Protein AF-A0A952SZ22-F1 (afdb_monomer_lite)

Structure (mmCIF, N/CA/C/O backbone):
data_AF-A0A952SZ22-F1
#
_entry.id   AF-A0A952SZ22-F1
#
loop_
_atom_site.group_PDB
_atom_site.id
_atom_site.type_symbol
_atom_site.label_atom_id
_atom_site.label_alt_id
_atom_site.label_comp_id
_atom_site.label_asym_id
_atom_site.label_entity_id
_atom_site.label_seq_id
_atom_site.pdbx_PDB_ins_code
_atom_site.Cartn_x
_atom_site.Cartn_y
_atom_site.Cartn_z
_atom_site.occupancy
_atom_site.B_iso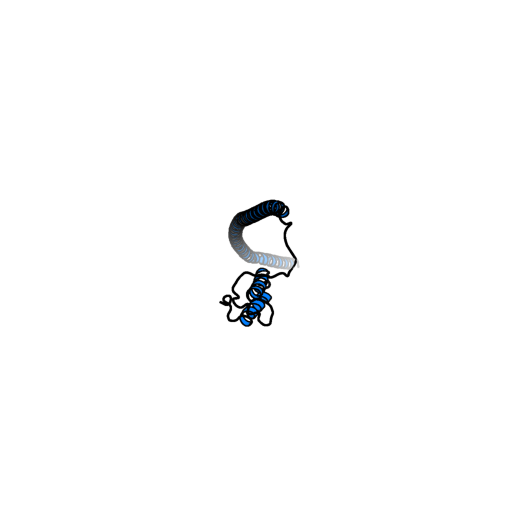_or_equiv
_atom_site.auth_seq_id
_atom_site.auth_comp_id
_atom_site.auth_asym_id
_atom_site.auth_atom_id
_atom_site.pdbx_PDB_model_num
ATOM 1 N N . MET A 1 1 ? 74.179 11.821 -55.830 1.00 53.50 1 MET A N 1
ATOM 2 C CA . MET A 1 1 ? 73.449 11.163 -54.715 1.00 53.50 1 MET A CA 1
ATOM 3 C C . MET A 1 1 ? 72.327 12.005 -54.091 1.00 53.50 1 MET A C 1
ATOM 5 O O . MET A 1 1 ? 71.396 11.404 -53.582 1.00 53.50 1 MET A O 1
ATOM 9 N N . ARG A 1 2 ? 72.335 13.348 -54.161 1.00 53.72 2 ARG A N 1
ATOM 10 C CA . ARG A 1 2 ? 71.319 14.209 -53.508 1.00 53.72 2 ARG A CA 1
ATOM 11 C C . ARG A 1 2 ? 69.889 14.133 -54.082 1.00 53.72 2 ARG A C 1
ATOM 13 O O . ARG A 1 2 ? 68.939 14.300 -53.334 1.00 53.72 2 ARG A O 1
ATOM 20 N N . ALA A 1 3 ? 69.717 13.837 -55.372 1.00 53.72 3 ALA A N 1
ATOM 21 C CA . ALA A 1 3 ? 68.390 13.817 -56.007 1.00 53.72 3 ALA A CA 1
ATOM 22 C C . ALA A 1 3 ? 67.499 12.638 -55.562 1.00 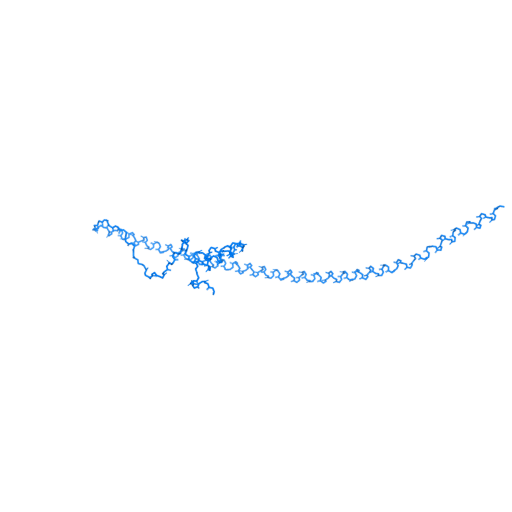53.72 3 ALA A C 1
ATOM 24 O O . ALA A 1 3 ? 66.280 12.763 -55.516 1.00 53.72 3 ALA A O 1
ATOM 25 N N . ARG A 1 4 ? 68.098 11.499 -55.187 1.00 54.25 4 ARG A N 1
ATOM 26 C CA . ARG A 1 4 ? 67.350 10.293 -54.782 1.00 54.25 4 ARG A CA 1
ATOM 27 C C . ARG A 1 4 ? 66.698 10.448 -53.403 1.00 54.25 4 ARG A C 1
ATOM 29 O O . ARG A 1 4 ? 65.648 9.865 -53.162 1.00 54.25 4 ARG A O 1
ATOM 36 N N . THR A 1 5 ? 67.282 11.260 -52.524 1.00 54.78 5 THR A N 1
ATOM 37 C CA . THR A 1 5 ? 66.773 11.495 -51.166 1.00 54.78 5 THR A CA 1
ATOM 38 C C . THR A 1 5 ? 65.560 12.426 -51.156 1.00 54.78 5 THR A C 1
ATOM 40 O O . THR A 1 5 ? 64.616 12.173 -50.419 1.00 54.78 5 THR A O 1
ATOM 43 N N . VAL A 1 6 ? 65.543 13.444 -52.025 1.00 57.09 6 VAL A N 1
ATOM 44 C CA . VAL A 1 6 ? 64.454 14.439 -52.109 1.00 57.09 6 VAL A CA 1
ATOM 45 C C . VAL A 1 6 ? 63.164 13.827 -52.669 1.00 57.09 6 VAL A C 1
ATOM 47 O O . VAL A 1 6 ? 62.070 14.132 -52.198 1.00 57.09 6 VAL A O 1
ATOM 50 N N . ILE A 1 7 ? 63.288 12.911 -53.634 1.00 56.75 7 ILE A N 1
ATOM 51 C CA . ILE A 1 7 ? 62.142 12.196 -54.216 1.00 56.75 7 ILE A CA 1
ATOM 52 C C . ILE A 1 7 ? 61.521 11.240 -53.185 1.00 56.75 7 ILE A C 1
ATOM 54 O O . ILE A 1 7 ? 60.301 11.159 -53.081 1.00 56.75 7 ILE A O 1
ATOM 58 N N . SER A 1 8 ? 62.342 10.574 -52.365 1.00 55.53 8 SER A N 1
ATOM 59 C CA . SER A 1 8 ? 61.857 9.664 -51.317 1.00 55.53 8 SER A CA 1
ATOM 60 C C . SER A 1 8 ? 61.078 10.399 -50.218 1.00 55.53 8 SER A C 1
ATOM 62 O O . SER A 1 8 ? 60.009 9.956 -49.805 1.00 55.53 8 SER A O 1
ATOM 64 N N . THR A 1 9 ? 61.547 11.576 -49.789 1.00 56.06 9 THR A N 1
ATOM 65 C CA . THR A 1 9 ? 60.848 12.372 -48.765 1.00 56.06 9 THR A CA 1
ATOM 66 C C . THR A 1 9 ? 59.532 12.970 -49.262 1.00 56.06 9 THR A C 1
ATOM 68 O O . THR A 1 9 ? 58.597 13.085 -48.476 1.00 56.06 9 THR A O 1
ATOM 71 N N . ALA A 1 10 ? 59.425 13.302 -50.554 1.00 55.47 10 ALA A N 1
ATOM 72 C CA . ALA A 1 10 ? 58.191 13.828 -51.147 1.00 55.47 10 ALA A CA 1
ATOM 73 C C . ALA A 1 10 ? 57.080 12.766 -51.266 1.00 55.47 10 ALA A C 1
ATOM 75 O O . ALA A 1 10 ? 55.899 13.077 -51.125 1.00 55.47 10 ALA A O 1
ATOM 76 N N . ILE A 1 11 ? 57.448 11.501 -51.487 1.00 57.94 11 ILE A N 1
ATOM 77 C CA . ILE A 1 11 ? 56.481 10.397 -51.563 1.00 57.94 11 ILE A CA 1
ATOM 78 C C . ILE A 1 11 ? 55.914 10.082 -50.169 1.00 57.94 11 ILE A C 1
ATOM 80 O O . ILE A 1 11 ? 54.713 9.856 -50.030 1.00 57.94 11 ILE A O 1
ATOM 84 N N . ILE A 1 12 ? 56.746 10.145 -49.125 1.00 57.19 12 ILE A N 1
ATOM 85 C CA . ILE A 1 12 ? 56.331 9.868 -47.739 1.00 57.19 12 ILE A CA 1
ATOM 86 C C . ILE A 1 12 ? 55.381 10.958 -47.210 1.00 57.19 12 ILE A C 1
ATOM 88 O O . ILE A 1 12 ? 54.393 10.642 -46.546 1.00 57.19 12 ILE A O 1
ATOM 92 N N . THR A 1 13 ? 55.615 12.233 -47.536 1.00 56.34 13 THR A N 1
ATOM 93 C CA . THR A 1 13 ? 54.714 13.329 -47.132 1.00 56.34 13 THR A CA 1
ATOM 94 C C . THR A 1 13 ? 53.414 13.360 -47.938 1.00 56.34 13 THR A C 1
ATOM 96 O O . THR A 1 13 ? 52.363 13.665 -47.374 1.00 56.34 13 THR A O 1
ATOM 99 N N . GLY A 1 14 ? 53.444 12.978 -49.220 1.00 54.06 14 GLY A N 1
ATOM 100 C CA . GLY A 1 14 ? 52.237 12.839 -50.043 1.00 54.06 14 GLY A CA 1
ATOM 101 C C . GLY A 1 14 ? 51.291 11.736 -49.552 1.00 54.06 14 GLY A C 1
ATOM 102 O O . GLY A 1 14 ? 50.076 11.925 -49.533 1.00 54.06 14 GLY A O 1
ATOM 103 N N . TRP A 1 15 ? 51.838 10.613 -49.080 1.00 57.19 15 TRP A N 1
ATOM 104 C CA . TRP A 1 15 ? 51.047 9.505 -48.531 1.00 57.19 15 TRP A CA 1
ATOM 105 C C . TRP A 1 15 ? 50.440 9.823 -47.157 1.00 57.19 15 TRP A C 1
ATOM 107 O O . TRP A 1 15 ? 49.309 9.424 -46.882 1.00 57.19 15 TRP A O 1
ATOM 117 N N . LEU A 1 16 ? 51.137 10.594 -46.315 1.00 54.88 16 LEU A N 1
ATOM 118 C CA . LEU A 1 16 ? 50.624 10.991 -44.999 1.00 54.88 16 LEU A CA 1
ATOM 119 C C . LEU A 1 16 ? 49.489 12.033 -45.095 1.00 54.88 16 LEU A C 1
ATOM 121 O O . LEU A 1 16 ? 48.560 12.004 -44.292 1.00 54.88 16 LEU A O 1
ATOM 125 N N . GLY A 1 17 ? 49.521 12.920 -46.098 1.00 54.62 17 GLY A N 1
ATOM 126 C CA . GLY A 1 17 ? 48.467 13.916 -46.337 1.00 54.62 17 GLY A CA 1
ATOM 127 C C . GLY A 1 17 ? 47.177 13.339 -46.936 1.00 54.62 17 GLY A C 1
ATOM 128 O O . GLY A 1 17 ? 46.083 13.784 -46.590 1.00 54.62 17 GLY A O 1
ATOM 129 N N . TRP A 1 18 ? 47.281 12.309 -47.784 1.00 56.81 18 TRP A N 1
ATOM 130 C CA . TRP A 1 18 ? 46.120 11.667 -48.419 1.00 56.81 18 TRP A CA 1
ATOM 131 C C . TRP A 1 18 ? 45.252 10.874 -47.422 1.00 56.81 18 TRP A C 1
ATOM 133 O O . TRP A 1 18 ? 44.030 10.825 -47.561 1.00 56.81 18 TRP A O 1
ATOM 143 N N . GLY A 1 19 ? 45.854 10.309 -46.368 1.00 56.94 19 GLY A N 1
ATOM 144 C CA . GLY A 1 19 ? 45.128 9.580 -45.319 1.00 56.94 19 GLY A CA 1
ATOM 145 C C . GLY A 1 19 ? 44.232 10.459 -44.433 1.00 56.94 19 GLY A C 1
ATOM 146 O O . GLY A 1 19 ? 43.220 9.986 -43.922 1.00 56.94 19 GLY A O 1
ATOM 147 N N . VAL A 1 20 ? 44.551 11.750 -44.283 1.00 58.56 20 VAL A N 1
ATOM 148 C CA . VAL A 1 20 ? 43.807 12.673 -43.403 1.00 58.56 20 VAL A CA 1
ATOM 149 C C . VAL A 1 20 ? 42.511 13.177 -44.054 1.00 58.56 20 VAL A C 1
ATOM 151 O O . VAL A 1 20 ? 41.523 13.409 -43.360 1.00 58.56 20 VAL A O 1
ATOM 154 N N . MET A 1 21 ? 42.463 13.281 -45.386 1.00 56.31 21 MET A N 1
ATOM 155 C CA . MET A 1 21 ? 41.280 13.761 -46.119 1.00 56.31 21 MET A CA 1
ATOM 156 C C . MET A 1 21 ? 40.137 12.735 -46.189 1.00 56.31 21 MET A C 1
ATOM 158 O O . MET A 1 21 ? 38.973 13.126 -46.189 1.00 56.31 21 MET A O 1
ATOM 162 N N . MET A 1 22 ? 40.431 11.430 -46.158 1.00 55.34 22 MET A N 1
ATOM 163 C CA . MET A 1 22 ? 39.392 10.383 -46.153 1.00 55.34 22 MET A CA 1
ATOM 164 C C . MET A 1 22 ? 38.809 10.086 -44.759 1.00 55.34 22 MET A C 1
ATOM 166 O O . MET A 1 22 ? 37.782 9.421 -44.651 1.00 55.34 22 MET A O 1
ATOM 170 N N . ALA A 1 23 ? 39.403 10.620 -43.686 1.00 56.19 23 ALA A N 1
ATOM 171 C CA . ALA A 1 23 ? 38.865 10.508 -42.326 1.00 56.19 23 ALA A CA 1
ATOM 172 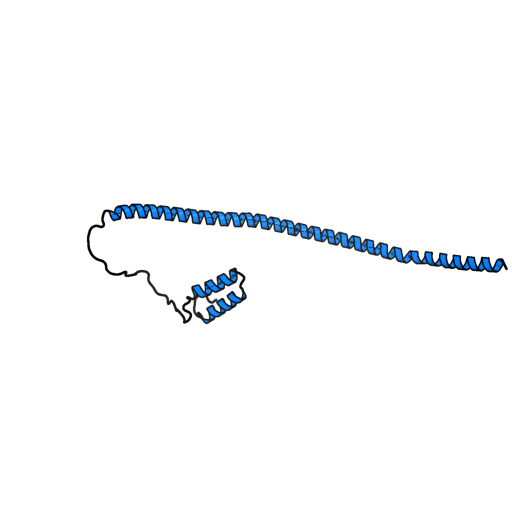C C . ALA A 1 23 ? 37.756 11.542 -42.020 1.00 56.19 23 ALA A C 1
ATOM 174 O O . ALA A 1 23 ? 37.086 11.451 -40.989 1.00 56.19 23 ALA A O 1
ATOM 175 N N . GLY A 1 24 ? 37.539 12.520 -42.910 1.00 54.53 24 GLY A N 1
ATOM 176 C CA . GLY A 1 24 ? 36.581 13.614 -42.713 1.00 54.53 24 GLY A CA 1
ATOM 177 C C . GLY A 1 24 ? 35.108 13.234 -42.904 1.00 54.53 24 GLY A C 1
ATOM 178 O O . GLY A 1 24 ? 34.234 13.909 -42.363 1.00 54.53 24 GLY A O 1
ATOM 179 N N . CYS A 1 25 ? 34.808 12.150 -43.626 1.00 57.16 25 CYS A N 1
ATOM 180 C CA . CYS A 1 25 ? 33.423 11.788 -43.957 1.00 57.16 25 CYS A CA 1
ATOM 181 C C . CYS A 1 25 ? 32.738 10.898 -42.907 1.00 57.16 25 CYS A C 1
ATOM 183 O O . CYS A 1 25 ? 31.517 10.948 -42.786 1.00 57.16 25 CYS A O 1
ATOM 185 N N . ALA A 1 26 ? 33.489 10.132 -42.109 1.00 54.25 26 ALA A N 1
ATOM 186 C CA . ALA A 1 26 ? 32.906 9.260 -41.081 1.00 54.25 26 ALA A CA 1
ATOM 187 C C . ALA A 1 26 ? 32.390 10.057 -39.866 1.00 54.25 26 ALA A C 1
ATOM 189 O O . ALA A 1 26 ? 31.283 9.841 -39.383 1.00 54.25 26 ALA A O 1
ATOM 190 N N . LYS A 1 27 ? 33.148 11.071 -39.431 1.00 57.47 27 LYS A N 1
ATOM 191 C CA . LYS A 1 27 ? 32.852 11.877 -38.233 1.00 57.47 27 LYS A CA 1
ATOM 192 C C . LYS A 1 27 ? 31.569 12.712 -38.316 1.00 57.47 27 LYS A C 1
ATOM 194 O O . LYS A 1 27 ? 31.030 13.089 -37.277 1.00 57.47 27 LYS A O 1
ATOM 199 N N . HIS A 1 28 ? 31.094 13.040 -39.519 1.00 58.00 28 HIS A N 1
ATOM 200 C CA . HIS A 1 28 ? 29.893 13.863 -39.691 1.00 58.00 28 HIS A CA 1
ATOM 201 C C . HIS A 1 28 ? 28.595 13.052 -39.545 1.00 58.00 28 HIS A C 1
ATOM 203 O O . HIS A 1 28 ? 27.616 13.565 -39.003 1.00 58.00 28 HIS A O 1
ATOM 209 N N . ALA A 1 29 ? 28.603 11.781 -39.962 1.00 65.06 29 ALA A N 1
ATOM 210 C CA . ALA A 1 29 ? 27.458 10.883 -39.818 1.00 65.06 29 ALA A CA 1
ATOM 211 C C . ALA A 1 29 ? 27.165 10.581 -38.338 1.00 65.06 29 ALA A C 1
ATOM 213 O O . ALA A 1 29 ? 26.026 10.728 -37.895 1.00 65.06 29 ALA A O 1
ATOM 214 N N . ASP A 1 30 ? 28.208 10.295 -37.553 1.00 63.16 30 ASP A N 1
ATOM 215 C CA . ASP A 1 30 ? 28.082 10.045 -36.111 1.00 63.16 30 ASP A CA 1
ATOM 216 C C . ASP A 1 30 ? 27.562 11.279 -35.352 1.00 63.16 30 ASP A C 1
ATOM 218 O O . ASP A 1 30 ? 26.766 11.167 -34.421 1.00 63.16 30 ASP A O 1
ATOM 222 N N . PHE A 1 31 ? 27.962 12.487 -35.766 1.00 68.62 31 PHE A N 1
ATOM 223 C CA . PHE A 1 31 ? 27.508 13.726 -35.130 1.00 68.62 31 PHE A CA 1
ATOM 224 C C . PHE A 1 31 ? 26.020 14.014 -35.387 1.00 68.62 31 PHE A C 1
ATOM 226 O O . PHE A 1 31 ? 25.306 14.466 -34.488 1.00 68.62 31 PHE A O 1
ATOM 233 N N . MET A 1 32 ? 25.540 13.732 -36.601 1.00 69.19 32 MET A N 1
ATOM 234 C CA . MET A 1 32 ? 24.117 13.834 -36.935 1.00 69.19 32 MET A CA 1
ATOM 235 C C . MET A 1 32 ? 23.291 12.789 -36.169 1.00 69.19 32 MET A C 1
ATOM 237 O O . MET A 1 32 ? 22.248 13.134 -35.614 1.00 69.19 32 MET A O 1
ATOM 241 N N . GLN A 1 33 ? 23.792 11.554 -36.046 1.00 75.62 33 GLN A N 1
ATOM 242 C CA . GLN A 1 33 ? 23.135 10.477 -35.300 1.00 75.62 33 GLN A CA 1
ATOM 243 C C . GLN A 1 33 ? 23.020 10.784 -33.798 1.00 75.62 33 GLN A C 1
ATOM 245 O O . GLN A 1 33 ? 21.954 10.597 -33.214 1.00 75.62 33 GLN A O 1
ATOM 250 N N . ILE A 1 34 ? 24.070 11.327 -33.172 1.00 79.50 34 ILE A N 1
ATOM 251 C CA . ILE A 1 34 ? 24.039 11.696 -31.747 1.00 79.50 34 ILE A CA 1
ATOM 252 C C . ILE A 1 34 ? 23.046 12.837 -31.490 1.00 79.50 34 ILE A C 1
ATOM 254 O O . ILE A 1 34 ? 22.347 12.811 -30.480 1.00 79.50 34 ILE A O 1
ATOM 258 N N . ARG A 1 35 ? 22.929 13.828 -32.388 1.00 79.19 35 ARG A N 1
ATOM 259 C CA . ARG A 1 35 ? 21.920 14.901 -32.259 1.00 79.19 35 ARG A CA 1
ATOM 260 C C . ARG A 1 35 ? 20.495 14.370 -32.349 1.00 79.19 35 ARG A C 1
ATOM 262 O O . ARG A 1 35 ? 19.634 14.830 -31.600 1.00 79.19 35 ARG A O 1
ATOM 269 N N . ASP A 1 36 ? 20.255 13.423 -33.247 1.00 78.50 36 ASP A N 1
ATOM 270 C CA . ASP A 1 36 ? 18.946 12.792 -33.391 1.00 78.50 36 ASP A CA 1
ATOM 271 C C . ASP A 1 36 ? 18.582 11.989 -32.131 1.00 78.50 36 ASP A C 1
ATOM 273 O O . ASP A 1 36 ? 17.501 12.171 -31.559 1.00 78.50 36 ASP A O 1
ATOM 277 N N . GLN A 1 37 ? 19.546 11.230 -31.596 1.00 75.69 37 GLN A N 1
ATOM 278 C CA . GLN A 1 37 ? 19.418 10.545 -30.308 1.00 75.69 37 GLN A CA 1
ATOM 279 C C . GLN A 1 37 ? 19.181 11.523 -29.153 1.00 75.69 37 GLN A C 1
ATOM 281 O O . GLN A 1 37 ? 18.307 11.275 -28.329 1.00 75.69 37 GLN A O 1
ATOM 286 N N . LEU A 1 38 ? 19.877 12.664 -29.113 1.00 80.00 38 LEU A N 1
ATOM 287 C CA . LEU A 1 38 ? 19.681 13.683 -28.079 1.00 80.00 38 LEU A CA 1
ATOM 288 C C . LEU A 1 38 ? 18.273 14.285 -28.137 1.00 80.00 38 LEU A C 1
ATOM 290 O O . LEU A 1 38 ? 17.645 14.470 -27.100 1.00 80.00 38 LEU A O 1
ATOM 294 N N . SER A 1 39 ? 17.760 14.550 -29.343 1.00 77.38 39 SER A N 1
ATOM 295 C CA . SER A 1 39 ? 16.408 15.087 -29.536 1.00 77.38 39 SER A CA 1
ATOM 296 C C . SER A 1 39 ? 15.313 14.074 -29.188 1.00 77.38 39 SER A C 1
ATOM 298 O O . SER A 1 39 ? 14.227 14.442 -28.739 1.00 77.38 39 SER A O 1
ATOM 300 N N . THR A 1 40 ? 15.604 12.784 -29.360 1.00 79.81 40 THR A N 1
ATOM 301 C CA . THR A 1 40 ? 14.700 11.692 -28.990 1.00 79.81 40 THR A CA 1
ATOM 302 C C . THR A 1 40 ? 14.706 11.479 -27.478 1.00 79.81 40 THR A C 1
ATOM 304 O O . THR A 1 40 ? 13.644 11.364 -26.865 1.00 79.81 40 THR A O 1
ATOM 307 N N . ILE A 1 41 ? 15.886 11.509 -26.853 1.00 79.94 41 ILE A N 1
ATOM 308 C CA . ILE A 1 41 ? 16.047 11.405 -25.400 1.00 79.94 41 ILE A CA 1
ATOM 309 C C . ILE A 1 41 ? 15.402 12.608 -24.706 1.00 79.94 41 ILE A C 1
ATOM 311 O O . ILE A 1 41 ? 14.664 12.405 -23.749 1.00 79.94 41 ILE A O 1
ATOM 315 N N . SER A 1 42 ? 15.582 13.833 -25.216 1.00 83.88 42 SER A N 1
ATOM 316 C CA . SER A 1 42 ? 14.970 15.030 -24.620 1.00 83.88 42 SER A CA 1
ATOM 317 C C . SER A 1 42 ? 13.442 14.974 -24.663 1.00 83.88 42 SER A C 1
ATOM 319 O O . SER A 1 42 ? 12.784 15.262 -23.670 1.00 83.88 42 SER A O 1
ATOM 321 N N . LYS A 1 43 ? 12.860 14.531 -25.786 1.00 82.88 43 LYS A N 1
ATOM 322 C CA . LYS A 1 43 ? 11.406 14.338 -25.906 1.00 82.88 43 LYS A CA 1
ATOM 323 C C . LYS A 1 43 ? 10.883 13.261 -24.958 1.00 82.88 43 LYS A C 1
ATOM 325 O O . LYS A 1 43 ? 9.811 13.422 -24.383 1.00 82.88 43 LYS A O 1
ATOM 330 N N . THR A 1 44 ? 11.629 12.169 -24.808 1.00 80.38 44 THR A N 1
ATOM 331 C CA . THR A 1 44 ? 11.254 11.077 -23.896 1.00 80.38 44 THR A CA 1
ATOM 332 C C . THR A 1 44 ? 11.331 11.544 -22.441 1.00 80.38 44 THR A C 1
ATOM 334 O O . THR A 1 44 ? 10.424 11.277 -21.659 1.00 80.38 44 THR A O 1
ATOM 337 N N . GLN A 1 45 ? 12.353 12.331 -22.100 1.00 83.88 45 GLN A N 1
ATOM 338 C CA . GLN A 1 45 ? 12.526 12.918 -20.775 1.00 83.88 45 GLN A CA 1
ATOM 339 C C . GLN A 1 45 ? 11.396 13.896 -20.417 1.00 83.88 45 GLN A C 1
ATOM 341 O O . GLN A 1 45 ? 10.869 13.823 -19.308 1.00 83.88 45 GLN A O 1
ATOM 346 N N . ASP A 1 46 ? 10.972 14.756 -21.348 1.00 84.00 46 ASP A N 1
ATOM 347 C CA . ASP A 1 46 ? 9.828 15.657 -21.136 1.00 84.00 46 ASP A CA 1
ATOM 348 C C . ASP A 1 46 ? 8.519 14.879 -20.930 1.00 84.00 46 ASP A C 1
ATOM 350 O O . ASP A 1 46 ? 7.709 15.215 -20.060 1.00 84.00 46 ASP A O 1
ATOM 354 N N . GLN A 1 47 ? 8.318 13.801 -21.695 1.00 85.81 47 GLN A N 1
ATOM 355 C CA . GLN A 1 47 ? 7.147 12.939 -21.544 1.00 85.81 47 GLN A CA 1
ATOM 356 C C . GLN A 1 47 ? 7.120 12.254 -20.171 1.00 85.81 47 GLN A C 1
ATOM 358 O O . GLN A 1 47 ? 6.060 12.169 -19.542 1.00 85.81 47 GLN A O 1
ATOM 363 N N . ASP A 1 48 ? 8.268 11.776 -19.697 1.00 83.44 48 ASP A N 1
ATOM 364 C CA . ASP A 1 48 ? 8.372 11.133 -18.391 1.00 83.44 48 ASP A CA 1
ATOM 365 C C . ASP A 1 48 ? 8.211 12.138 -17.246 1.00 83.44 48 ASP A C 1
ATOM 367 O O . ASP A 1 48 ? 7.488 11.843 -16.293 1.00 83.44 48 ASP A O 1
ATOM 371 N N . HIS A 1 49 ? 8.745 13.358 -17.369 1.00 89.38 49 HIS A N 1
ATOM 372 C CA . HIS A 1 49 ? 8.477 14.436 -16.410 1.00 89.38 49 HIS A CA 1
ATOM 373 C C . HIS A 1 49 ? 6.981 14.732 -16.288 1.00 89.38 49 HIS A C 1
ATOM 375 O O . HIS A 1 49 ? 6.447 14.791 -15.180 1.00 89.38 49 HIS A O 1
ATOM 381 N N . GLN A 1 50 ? 6.268 14.825 -17.412 1.00 90.31 50 GLN A N 1
ATOM 382 C CA . GLN A 1 50 ? 4.829 15.077 -17.397 1.00 90.31 50 GLN A CA 1
ATOM 383 C C . GLN A 1 50 ? 4.039 13.936 -16.734 1.00 90.31 50 GLN A C 1
ATOM 385 O O . GLN A 1 50 ? 3.055 14.179 -16.028 1.00 90.31 50 GLN A O 1
ATOM 390 N N . ARG A 1 51 ? 4.460 12.681 -16.944 1.00 89.19 51 ARG A N 1
ATOM 391 C CA . ARG A 1 51 ? 3.853 11.506 -16.299 1.00 89.19 51 ARG A CA 1
ATOM 392 C C . ARG A 1 51 ? 4.095 11.507 -14.797 1.00 89.19 51 ARG A C 1
ATOM 394 O O . ARG A 1 51 ? 3.150 11.274 -14.044 1.00 89.19 51 ARG A O 1
ATOM 401 N N . VAL A 1 52 ? 5.323 11.791 -14.371 1.00 91.81 52 VAL A N 1
ATOM 402 C CA . VAL A 1 52 ? 5.680 11.895 -12.952 1.00 91.81 52 VAL A CA 1
ATOM 403 C C . VAL A 1 52 ? 4.863 13.000 -12.288 1.00 91.81 52 VAL A C 1
ATOM 405 O O . VAL A 1 52 ? 4.195 12.727 -11.296 1.00 91.81 52 VAL A O 1
ATOM 408 N N . ASP A 1 53 ? 4.785 14.192 -12.879 1.00 93.62 53 ASP A N 1
ATOM 409 C CA . ASP A 1 53 ? 3.998 15.308 -12.336 1.00 93.62 53 ASP A CA 1
ATOM 410 C C . ASP A 1 53 ? 2.500 14.983 -12.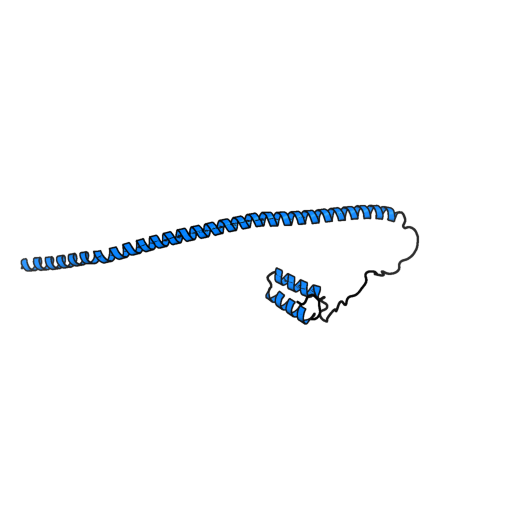225 1.00 93.62 53 ASP A C 1
ATOM 412 O O . ASP A 1 53 ? 1.823 15.373 -11.267 1.00 93.62 53 ASP A O 1
ATOM 416 N N . ALA A 1 54 ? 1.950 14.255 -13.200 1.00 93.19 54 ALA A N 1
ATOM 417 C CA . ALA A 1 54 ? 0.564 13.804 -13.151 1.00 93.19 54 ALA A CA 1
ATOM 418 C C . ALA A 1 54 ? 0.327 12.792 -12.017 1.00 93.19 54 ALA A C 1
ATOM 420 O O . ALA A 1 54 ? -0.709 12.851 -11.350 1.00 93.19 54 ALA A O 1
ATOM 421 N N . VAL A 1 55 ? 1.275 11.881 -11.781 1.00 92.31 55 VAL A N 1
ATOM 422 C CA . VAL A 1 55 ? 1.215 10.912 -10.677 1.00 92.31 55 VAL A CA 1
ATOM 423 C C . VAL A 1 55 ? 1.377 11.608 -9.327 1.00 92.31 55 VAL A C 1
ATOM 425 O O . VAL A 1 55 ? 0.582 11.340 -8.430 1.00 92.31 55 VAL A O 1
ATOM 428 N N . VAL A 1 56 ? 2.318 12.546 -9.196 1.00 93.19 56 VAL A N 1
ATOM 429 C CA . VAL A 1 56 ? 2.538 13.325 -7.966 1.00 93.19 56 VAL A CA 1
ATOM 430 C C . VAL A 1 56 ? 1.274 14.091 -7.580 1.00 93.19 56 VAL A C 1
ATOM 432 O O . VAL A 1 56 ? 0.801 13.942 -6.456 1.00 93.19 56 VAL A O 1
ATOM 435 N N . ARG A 1 57 ? 0.625 14.803 -8.517 1.00 93.06 57 ARG A N 1
ATOM 436 C CA . ARG A 1 57 ? -0.652 15.486 -8.220 1.00 93.06 57 ARG A CA 1
ATOM 437 C C . ARG A 1 57 ? -1.751 14.533 -7.757 1.00 93.06 57 ARG A C 1
ATOM 439 O O . ARG A 1 57 ? -2.539 14.887 -6.883 1.00 93.06 57 ARG A O 1
ATOM 446 N N . ARG A 1 58 ? -1.844 13.343 -8.359 1.00 91.44 58 ARG A N 1
ATOM 447 C CA . ARG A 1 58 ? -2.829 12.331 -7.944 1.00 91.44 58 ARG A CA 1
ATOM 448 C C . ARG A 1 58 ? -2.528 11.817 -6.543 1.00 91.44 58 ARG A C 1
ATOM 450 O O . ARG A 1 58 ? -3.458 11.648 -5.763 1.00 91.44 58 ARG A O 1
ATOM 457 N N . LEU A 1 59 ? -1.256 11.601 -6.227 1.00 90.50 59 LEU A N 1
ATOM 458 C CA . LEU A 1 59 ? -0.826 11.127 -4.919 1.00 90.50 59 LEU A CA 1
ATOM 459 C C . LEU A 1 59 ? -1.105 12.173 -3.836 1.00 90.50 59 LEU A C 1
ATOM 461 O O . LEU A 1 59 ? -1.728 11.837 -2.836 1.00 90.50 59 LEU A O 1
ATOM 465 N N . GLU A 1 60 ? -0.797 13.445 -4.089 1.00 91.38 60 GLU A N 1
ATOM 466 C CA . GLU A 1 60 ? -1.140 14.534 -3.170 1.00 91.38 60 GLU A CA 1
ATOM 467 C C . GLU A 1 60 ? -2.657 14.702 -2.966 1.00 91.38 60 GLU A C 1
ATOM 469 O O . GLU A 1 60 ? -3.117 15.055 -1.880 1.00 91.38 60 GLU A O 1
ATOM 474 N N . ALA A 1 61 ? -3.466 14.491 -4.010 1.00 88.00 61 ALA A N 1
ATOM 475 C CA . ALA A 1 61 ? -4.923 14.540 -3.889 1.00 88.00 61 ALA A CA 1
ATOM 476 C C . ALA A 1 61 ? -5.456 13.377 -3.036 1.00 88.00 61 ALA A C 1
ATOM 478 O O . ALA A 1 61 ? -6.339 13.575 -2.198 1.00 88.00 61 ALA A O 1
ATOM 479 N N . ILE A 1 62 ? -4.893 12.178 -3.219 1.00 86.50 62 ILE A N 1
ATOM 480 C CA . ILE A 1 62 ? -5.223 10.999 -2.416 1.00 86.50 62 ILE A CA 1
ATOM 481 C C . ILE A 1 62 ? -4.809 11.219 -0.962 1.00 86.50 62 ILE A C 1
ATOM 483 O O . ILE A 1 62 ? -5.625 10.973 -0.080 1.00 86.50 62 ILE A O 1
ATOM 487 N N . GLU A 1 63 ? -3.605 11.728 -0.708 1.00 85.56 63 GLU A N 1
ATOM 488 C CA . GLU A 1 63 ? -3.093 12.007 0.636 1.00 85.56 63 GLU A CA 1
ATOM 489 C C . GLU A 1 63 ? -3.993 12.993 1.387 1.00 85.56 63 GLU A C 1
ATOM 491 O O . GLU A 1 63 ? -4.496 12.657 2.456 1.00 85.56 63 GLU A O 1
ATOM 496 N N . ARG A 1 64 ? -4.342 14.136 0.776 1.00 82.06 64 ARG A N 1
ATOM 497 C CA . ARG A 1 64 ? -5.280 15.100 1.385 1.00 82.06 64 ARG A CA 1
ATOM 498 C C . ARG A 1 64 ? -6.657 14.489 1.659 1.00 82.06 64 ARG A C 1
ATOM 500 O O . ARG A 1 64 ? -7.258 14.762 2.696 1.00 82.06 64 ARG A O 1
ATOM 507 N N . SER A 1 65 ? -7.169 13.660 0.745 1.00 74.81 65 SER A N 1
ATOM 508 C CA . SER A 1 65 ? -8.471 13.002 0.927 1.00 74.81 65 SER A CA 1
ATOM 509 C C . SER A 1 65 ? -8.446 11.916 2.006 1.00 74.81 65 SER A C 1
ATOM 511 O O . SER A 1 65 ? -9.424 11.753 2.736 1.00 74.81 65 SER A O 1
ATOM 513 N N . LYS A 1 66 ? -7.328 11.191 2.127 1.00 81.12 66 LYS A N 1
ATOM 514 C CA . LYS A 1 66 ? -7.127 10.129 3.106 1.00 81.12 66 LYS A CA 1
ATOM 515 C C . LYS A 1 66 ? -6.958 10.710 4.501 1.00 81.12 66 LYS A C 1
ATOM 517 O O . LYS A 1 66 ? -7.683 10.284 5.391 1.00 81.12 66 LYS A O 1
ATOM 522 N N . ASP A 1 67 ? -6.099 11.713 4.670 1.00 75.81 67 ASP A N 1
ATOM 523 C CA . ASP A 1 67 ? -5.909 12.366 5.967 1.00 75.81 67 ASP A CA 1
ATOM 524 C C . ASP A 1 67 ? -7.202 13.003 6.468 1.00 75.81 67 ASP A C 1
ATOM 526 O O . ASP A 1 67 ? -7.569 12.802 7.623 1.00 75.81 67 ASP A O 1
ATOM 530 N N . SER A 1 68 ? -7.948 13.705 5.607 1.00 72.31 68 SER A N 1
ATOM 531 C CA . SER A 1 68 ? -9.234 14.288 6.005 1.00 72.31 68 SER A CA 1
ATOM 532 C C . SER A 1 68 ? -10.237 13.203 6.405 1.00 72.31 68 SER A C 1
ATOM 534 O O . SER A 1 68 ? -10.806 13.258 7.492 1.00 72.31 68 SER A O 1
ATOM 536 N N . LYS A 1 69 ? -10.427 12.177 5.567 1.00 76.00 69 LYS A N 1
ATOM 537 C CA . LYS A 1 69 ? -11.446 11.149 5.803 1.00 76.00 69 LYS A CA 1
ATOM 538 C C . LYS A 1 69 ? -11.113 10.244 6.989 1.00 76.00 69 LYS A C 1
ATOM 540 O O . LYS A 1 69 ? -11.999 9.980 7.798 1.00 76.00 69 LYS A O 1
ATOM 545 N N . ASP A 1 70 ? -9.874 9.767 7.108 1.00 75.50 70 ASP A N 1
ATOM 546 C CA . ASP A 1 70 ? -9.472 8.913 8.231 1.00 75.50 70 ASP A CA 1
ATOM 547 C C . ASP A 1 70 ? -9.476 9.706 9.544 1.00 75.50 70 ASP A C 1
ATOM 549 O O . ASP A 1 70 ? -9.941 9.184 10.559 1.00 75.50 70 ASP A O 1
ATOM 553 N N . THR A 1 71 ? -9.063 10.979 9.541 1.00 76.62 71 THR A N 1
ATOM 554 C CA . THR A 1 71 ? -9.100 11.827 10.746 1.00 76.62 71 THR A CA 1
ATOM 555 C C . THR A 1 71 ? -10.532 12.128 11.198 1.00 76.62 71 THR A C 1
ATOM 557 O O . THR A 1 71 ? -10.823 12.050 12.390 1.00 76.62 71 THR A O 1
ATOM 560 N N . ASP A 1 72 ? -11.455 12.426 10.281 1.00 78.69 72 ASP A N 1
ATOM 561 C CA . ASP A 1 72 ? -12.857 12.697 10.633 1.00 78.69 72 ASP A CA 1
ATOM 562 C C . ASP A 1 72 ? -13.596 11.430 11.100 1.00 78.69 72 ASP A C 1
ATOM 564 O O . ASP A 1 72 ? -14.358 11.450 12.075 1.00 78.69 72 ASP A O 1
ATOM 568 N N . VAL A 1 73 ? -13.342 10.286 10.456 1.00 83.50 73 VAL A N 1
ATOM 569 C CA . VAL A 1 73 ? -13.923 8.998 10.867 1.00 83.50 73 VAL A CA 1
ATOM 570 C C . VAL A 1 73 ? -13.373 8.558 12.225 1.00 83.50 73 VAL A C 1
ATOM 572 O O . VAL A 1 73 ? -14.136 8.110 13.077 1.00 83.50 73 VAL A O 1
ATOM 575 N N . THR A 1 74 ? -12.072 8.701 12.475 1.00 80.19 74 THR A N 1
ATOM 576 C CA . THR A 1 74 ? -11.485 8.334 13.775 1.00 80.19 74 THR A CA 1
ATOM 577 C C . THR A 1 74 ? -11.942 9.260 14.900 1.00 80.19 74 THR A C 1
ATOM 579 O O . THR A 1 74 ? -12.309 8.758 15.963 1.00 80.19 74 THR A O 1
ATOM 582 N N . LYS A 1 75 ? -12.023 10.578 14.667 1.00 87.88 75 LYS A N 1
ATOM 583 C CA . LYS A 1 75 ? -12.578 11.533 15.642 1.00 87.88 75 LYS A CA 1
ATOM 584 C C . LYS A 1 75 ? -14.035 11.235 15.980 1.00 87.88 75 LYS A C 1
ATOM 586 O O . LYS A 1 75 ? -14.361 11.093 17.150 1.00 87.88 75 LYS A O 1
ATOM 591 N N . SER A 1 76 ? -14.893 11.036 14.979 1.00 86.12 76 SER A N 1
ATOM 592 C CA . SER A 1 76 ? -16.312 10.726 15.228 1.00 86.12 76 SER A CA 1
ATOM 593 C C . SER A 1 76 ? -16.514 9.414 15.996 1.00 86.12 76 SER A C 1
ATOM 595 O O . SER A 1 76 ? -17.386 9.327 16.861 1.00 86.12 76 SER A O 1
ATOM 597 N N . ARG A 1 77 ? -15.688 8.391 15.736 1.00 89.62 77 ARG A N 1
ATOM 598 C CA . ARG A 1 77 ? -15.681 7.146 16.522 1.00 89.62 77 ARG A CA 1
ATOM 599 C C . ARG A 1 77 ? -15.220 7.376 17.959 1.00 89.62 77 ARG A C 1
ATOM 601 O O . ARG A 1 77 ? -15.789 6.784 18.871 1.00 89.62 77 ARG A O 1
ATOM 608 N N . PHE A 1 78 ? -14.205 8.210 18.160 1.00 93.31 78 PHE A N 1
ATOM 609 C CA . PHE A 1 78 ? -13.704 8.553 19.487 1.00 93.31 78 PHE A CA 1
ATOM 610 C C . PHE A 1 78 ? -14.746 9.329 20.304 1.00 93.31 78 PHE A C 1
ATOM 612 O O . PHE A 1 78 ? -14.975 9.006 21.471 1.00 93.31 78 PHE A O 1
ATOM 619 N N . ASP A 1 79 ? -15.435 10.282 19.679 1.00 94.38 79 ASP A N 1
ATOM 620 C CA . ASP A 1 79 ? -16.517 11.044 20.302 1.00 94.38 79 ASP A CA 1
ATOM 621 C C . ASP A 1 79 ? -17.700 10.137 20.681 1.00 94.38 79 ASP A C 1
ATOM 623 O O . ASP A 1 79 ? -18.212 10.233 21.797 1.00 94.38 79 ASP A O 1
ATOM 627 N N . ASP A 1 80 ? -18.092 9.192 19.814 1.00 94.31 80 ASP A N 1
ATOM 628 C CA . ASP A 1 80 ? -19.136 8.198 20.120 1.00 94.31 80 ASP A CA 1
ATOM 629 C C . ASP A 1 80 ? -18.751 7.311 21.315 1.00 94.31 80 ASP A C 1
ATOM 631 O O . ASP A 1 80 ? -19.548 7.103 22.234 1.00 94.31 80 ASP A O 1
ATOM 635 N N . VAL A 1 81 ? -17.509 6.820 21.350 1.00 94.25 81 VAL A N 1
ATOM 636 C CA . VAL A 1 81 ? -17.003 6.021 22.477 1.00 94.25 81 VAL A CA 1
ATOM 637 C C . VAL A 1 81 ? -16.988 6.847 23.762 1.00 94.25 81 VAL A C 1
ATOM 639 O O . VAL A 1 81 ? -17.449 6.368 24.798 1.00 94.25 81 VAL A O 1
ATOM 642 N N . THR A 1 82 ? -16.540 8.099 23.695 1.00 95.25 82 THR A N 1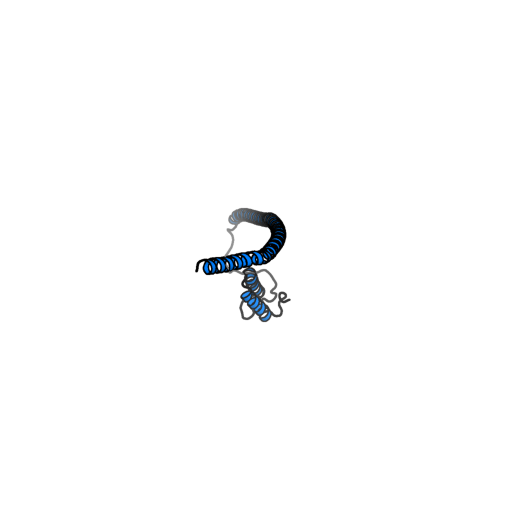
ATOM 643 C CA . THR A 1 82 ? -16.517 9.018 24.840 1.00 95.25 82 THR A CA 1
ATOM 644 C C . THR A 1 82 ? -17.929 9.284 25.365 1.00 95.25 82 THR A C 1
ATOM 646 O O . THR A 1 82 ? -18.176 9.171 26.566 1.00 95.25 82 THR A O 1
ATOM 649 N N . ALA A 1 83 ? -18.895 9.534 24.478 1.00 96.12 83 ALA A N 1
ATOM 650 C CA . ALA A 1 83 ? -20.296 9.718 24.849 1.00 96.12 83 ALA A CA 1
ATOM 651 C C . ALA A 1 83 ? -20.894 8.455 25.494 1.00 96.12 83 ALA A C 1
ATOM 653 O O . ALA A 1 83 ? -21.663 8.532 26.458 1.00 96.12 83 ALA A O 1
ATOM 654 N N . ARG A 1 84 ? -20.529 7.268 24.997 1.00 95.50 84 ARG A N 1
ATOM 655 C CA . ARG A 1 84 ? -20.951 5.988 25.583 1.00 95.50 84 ARG A CA 1
ATOM 656 C C . ARG A 1 84 ? -20.355 5.771 26.969 1.00 95.50 84 ARG A C 1
ATOM 658 O O . ARG A 1 84 ? -21.086 5.310 27.844 1.00 95.50 84 ARG A O 1
ATOM 665 N N . ILE A 1 85 ? -19.090 6.130 27.181 1.00 96.31 85 ILE A N 1
ATOM 666 C CA . ILE A 1 85 ? -18.439 6.072 28.496 1.00 96.31 85 ILE A CA 1
ATOM 667 C C . ILE A 1 85 ? -19.152 7.008 29.473 1.00 96.31 85 ILE A C 1
ATOM 669 O O . ILE A 1 85 ? -19.640 6.530 30.492 1.00 96.31 85 ILE A O 1
ATOM 673 N N . GLN A 1 86 ? -19.358 8.279 29.123 1.00 95.12 86 GLN A N 1
ATOM 674 C CA . GLN A 1 86 ? -20.084 9.229 29.979 1.00 95.12 86 GLN A CA 1
ATOM 675 C C . GLN A 1 86 ? -21.509 8.759 30.302 1.00 95.12 86 GLN A C 1
ATOM 677 O O . GLN A 1 86 ? -22.001 8.907 31.421 1.00 95.12 86 GLN A O 1
ATOM 682 N N . LYS A 1 87 ? -22.196 8.139 29.335 1.00 94.12 87 LYS A N 1
ATOM 683 C CA . LYS A 1 87 ? -23.521 7.551 29.563 1.00 94.12 87 LYS A CA 1
ATOM 684 C C . LYS A 1 87 ? -23.465 6.372 30.535 1.00 94.12 87 LYS A C 1
ATOM 686 O O . LYS A 1 87 ? -24.386 6.210 31.335 1.00 94.12 87 LYS A O 1
ATOM 691 N N . LEU A 1 88 ? -22.438 5.528 30.452 1.00 94.81 88 LEU A N 1
ATOM 692 C CA . LEU A 1 88 ? -22.233 4.423 31.388 1.00 94.81 88 LEU A CA 1
ATOM 693 C C . LEU A 1 88 ? -21.877 4.936 32.782 1.00 94.81 88 LEU A C 1
ATOM 695 O O . LEU A 1 88 ? -22.471 4.459 33.742 1.00 94.81 88 LEU A O 1
ATOM 699 N N . GLU A 1 89 ? -21.017 5.944 32.891 1.00 94.06 89 GLU A N 1
ATOM 700 C CA . GLU A 1 89 ? -20.685 6.616 34.152 1.00 94.06 89 GLU A CA 1
ATOM 701 C C . GLU A 1 89 ? -21.926 7.243 34.793 1.00 94.06 89 GLU A C 1
ATOM 703 O O . GLU A 1 89 ? -22.205 7.009 35.963 1.00 94.06 89 GLU A O 1
ATOM 708 N N . GLY A 1 90 ? -22.758 7.945 34.019 1.00 92.25 90 GLY A N 1
ATOM 709 C CA . GLY A 1 90 ? -24.013 8.502 34.527 1.00 92.25 90 GLY A CA 1
ATOM 710 C C . GLY A 1 90 ? -25.015 7.429 34.969 1.00 92.25 90 GLY A C 1
ATOM 711 O O . GLY A 1 90 ? -25.762 7.624 35.928 1.00 92.25 90 GLY A O 1
ATOM 712 N N . ARG A 1 91 ? -25.042 6.270 34.299 1.00 92.94 91 ARG A N 1
ATOM 713 C CA . ARG A 1 91 ? -25.841 5.116 34.746 1.00 92.94 91 ARG A CA 1
ATOM 714 C C . ARG A 1 91 ? -25.265 4.483 36.006 1.00 92.94 91 ARG A C 1
ATOM 716 O O . ARG A 1 91 ? -26.054 4.058 36.841 1.00 92.94 91 ARG A O 1
ATOM 723 N N . LEU A 1 92 ? -23.942 4.426 36.132 1.00 92.12 92 LEU A N 1
ATOM 724 C CA . LEU A 1 92 ? -23.251 3.929 37.314 1.00 92.12 92 LEU A CA 1
ATOM 725 C C . LEU A 1 92 ? -23.555 4.822 38.518 1.00 92.12 92 LEU A C 1
ATOM 727 O O . LEU A 1 92 ? -24.012 4.302 39.521 1.00 92.12 92 LEU A O 1
ATOM 731 N N . ALA A 1 93 ? -23.427 6.145 38.384 1.00 89.19 93 ALA A N 1
ATOM 732 C CA . ALA A 1 93 ? -23.740 7.101 39.447 1.00 89.19 93 ALA A CA 1
ATOM 733 C C . ALA A 1 93 ? -25.208 7.001 39.904 1.00 89.19 93 ALA A C 1
ATOM 735 O O . ALA A 1 93 ? -25.497 6.974 41.096 1.00 89.19 93 ALA A O 1
ATOM 736 N N . LYS A 1 94 ? -26.153 6.855 38.962 1.00 86.00 94 LYS A N 1
ATOM 737 C CA . LYS A 1 94 ? -27.570 6.614 39.295 1.00 86.00 94 LYS A CA 1
ATOM 738 C C . LYS A 1 94 ? -27.791 5.273 39.992 1.00 86.00 94 LYS A C 1
ATOM 740 O O . LYS A 1 94 ? -28.632 5.171 40.885 1.00 86.00 94 LYS A O 1
ATOM 745 N N . LEU A 1 95 ? -27.080 4.231 39.559 1.00 85.56 95 LEU A N 1
ATOM 746 C CA . LEU A 1 95 ? -27.153 2.913 40.181 1.00 85.56 95 LEU A CA 1
ATOM 747 C C . LEU A 1 95 ? -26.543 2.941 41.583 1.00 85.56 95 LEU A C 1
ATOM 749 O O . LEU A 1 95 ? -27.096 2.314 42.470 1.00 85.56 95 LEU A O 1
ATOM 753 N N . GLU A 1 96 ? -25.459 3.684 41.787 1.00 86.56 96 GLU A N 1
ATOM 754 C CA . GLU A 1 96 ? -24.805 3.892 43.076 1.00 86.56 96 GLU A CA 1
ATOM 755 C C . GLU A 1 96 ? -25.715 4.649 44.050 1.00 86.56 96 GLU A C 1
ATOM 757 O O . GLU A 1 96 ? -25.893 4.206 45.180 1.00 86.56 96 GLU A O 1
ATOM 762 N N . GLU A 1 97 ? -26.388 5.713 43.604 1.00 79.62 97 GLU A N 1
ATOM 763 C CA . GLU A 1 97 ? -27.374 6.438 44.417 1.00 79.62 97 GLU A CA 1
ATOM 764 C C . GLU A 1 97 ? -28.566 5.539 44.801 1.00 79.62 97 GLU A C 1
ATOM 766 O O . GLU A 1 97 ? -28.976 5.480 45.963 1.00 79.62 97 GLU A O 1
ATOM 771 N N . THR A 1 98 ? -29.080 4.762 43.840 1.00 74.56 98 THR A N 1
ATOM 772 C CA . THR A 1 98 ? -30.171 3.801 44.081 1.00 74.56 98 THR A CA 1
ATOM 773 C C . THR A 1 98 ? -29.713 2.647 44.980 1.00 74.56 98 THR A C 1
ATOM 775 O O . THR A 1 98 ? -30.467 2.189 45.838 1.00 74.56 98 THR A O 1
ATOM 778 N N . ALA A 1 99 ? -28.472 2.182 44.824 1.00 73.19 99 ALA A N 1
ATOM 779 C CA . ALA A 1 99 ? -27.876 1.138 45.648 1.00 73.19 99 ALA A CA 1
ATOM 780 C C . ALA A 1 99 ? -27.666 1.628 47.086 1.00 73.19 99 ALA A C 1
ATOM 782 O O . ALA A 1 99 ? -28.022 0.910 48.021 1.00 73.19 99 ALA A O 1
ATOM 783 N N . GLY A 1 100 ? -27.201 2.867 47.268 1.00 61.03 100 GLY A N 1
ATOM 784 C CA . GLY A 1 100 ? -27.087 3.528 48.568 1.00 61.03 100 GLY A CA 1
ATOM 785 C C . GLY A 1 100 ? -28.435 3.663 49.283 1.00 61.03 100 GLY A C 1
ATOM 786 O O . GLY A 1 100 ? -28.523 3.400 50.480 1.00 61.03 100 GLY A O 1
ATOM 787 N N . GLN A 1 101 ? -29.513 3.962 48.551 1.00 57.50 101 GLN A N 1
ATOM 788 C CA . GLN A 1 101 ? -30.875 3.968 49.103 1.00 57.50 101 GLN A CA 1
ATOM 789 C C . GLN A 1 101 ? -31.420 2.554 49.381 1.00 57.50 101 GLN A C 1
ATOM 791 O O . GLN A 1 101 ? -32.125 2.350 50.370 1.00 57.50 101 GLN A O 1
ATOM 796 N N . SER A 1 102 ? -31.074 1.558 48.559 1.00 53.69 102 SER A N 1
ATOM 797 C CA . SER A 1 102 ? -31.475 0.158 48.772 1.00 53.69 102 SER A CA 1
ATOM 798 C C . SER A 1 102 ? -30.763 -0.495 49.965 1.00 53.69 102 SER A C 1
ATOM 800 O O . SER A 1 102 ? -31.348 -1.338 50.646 1.00 53.69 102 SER A O 1
ATOM 802 N N . SER A 1 103 ? -29.542 -0.049 50.285 1.00 49.44 103 SER A N 1
ATOM 803 C CA . SER A 1 103 ? -28.772 -0.543 51.430 1.00 49.44 103 SER A CA 1
ATOM 804 C C . SER A 1 103 ? -29.368 -0.131 52.781 1.00 49.44 103 SER A C 1
ATOM 806 O O . SER A 1 103 ? -29.059 -0.762 53.787 1.00 49.44 103 SER A O 1
ATOM 808 N N . ALA A 1 104 ? -30.247 0.876 52.828 1.00 46.88 104 ALA A N 1
ATOM 809 C CA . ALA A 1 104 ? -30.949 1.281 54.049 1.00 46.88 104 ALA A CA 1
ATOM 810 C C . ALA A 1 104 ? -32.243 0.481 54.314 1.00 46.88 104 ALA A C 1
ATOM 812 O O . ALA A 1 104 ? -32.901 0.700 55.330 1.00 46.88 104 ALA A O 1
ATOM 813 N N . LYS A 1 105 ? -32.639 -0.438 53.417 1.00 41.81 105 LYS A N 1
ATOM 814 C CA . LYS A 1 105 ? -33.893 -1.209 53.526 1.00 41.81 105 LYS A CA 1
ATOM 815 C C . LYS A 1 105 ? -33.712 -2.717 53.328 1.00 41.81 105 LYS A C 1
ATOM 817 O O . LYS A 1 105 ? -34.666 -3.408 52.983 1.00 41.81 105 LYS A O 1
ATOM 822 N N . MET A 1 106 ? -32.506 -3.230 53.569 1.00 41.84 106 MET A N 1
ATOM 823 C CA . MET A 1 106 ? -32.211 -4.664 53.515 1.00 41.84 106 MET A CA 1
ATOM 824 C C . MET A 1 106 ? -31.709 -5.185 54.867 1.00 41.84 106 MET A C 1
ATOM 826 O O . MET A 1 106 ? -30.664 -5.814 54.955 1.00 41.84 106 MET A O 1
ATOM 830 N N . ASP A 1 107 ? -32.480 -4.917 55.922 1.00 39.34 107 ASP A N 1
ATOM 831 C CA . ASP A 1 107 ? -32.483 -5.729 57.142 1.00 39.34 107 ASP A CA 1
ATOM 832 C C . ASP A 1 107 ? -33.884 -6.332 57.297 1.00 39.34 107 ASP A C 1
ATOM 834 O O . ASP A 1 107 ? -34.775 -5.754 57.914 1.00 39.34 107 ASP A O 1
ATOM 838 N N . SER A 1 108 ? -34.135 -7.425 56.575 1.00 42.59 108 SER A N 1
ATOM 839 C CA . SER A 1 108 ? -35.248 -8.344 56.821 1.00 42.59 108 SER A CA 1
ATOM 840 C C . SER A 1 108 ? -35.137 -9.554 55.891 1.00 42.59 108 SER A C 1
ATOM 842 O O . SER A 1 108 ? -35.329 -9.450 54.682 1.00 42.59 108 SER A O 1
ATOM 844 N N . SER A 1 109 ? -34.928 -10.711 56.522 1.00 39.16 109 SER A N 1
ATOM 845 C CA . SER A 1 109 ? -35.338 -12.046 56.065 1.00 39.16 109 SER A CA 1
ATOM 846 C C . SER A 1 109 ? -34.374 -12.884 55.195 1.00 39.16 109 SER A C 1
ATOM 848 O O . SER A 1 109 ? -34.348 -12.817 53.970 1.00 39.16 109 SER A O 1
ATOM 850 N N . SER A 1 110 ? -33.673 -13.773 55.916 1.00 37.88 110 SER A N 1
ATOM 851 C CA . SER A 1 110 ? -33.435 -15.212 55.660 1.00 37.88 110 SER A CA 1
ATOM 852 C C . SER A 1 110 ? -32.600 -15.705 54.459 1.00 37.88 110 SER A C 1
ATOM 854 O O . SER A 1 110 ? -33.095 -15.834 53.347 1.00 37.88 110 SER A O 1
ATOM 856 N N . GLU A 1 111 ? -31.386 -16.150 54.818 1.00 34.53 111 GLU A N 1
ATOM 857 C CA . GLU A 1 111 ? -30.696 -17.425 54.501 1.00 34.53 111 GLU A CA 1
ATOM 858 C C . GLU A 1 111 ? -30.259 -17.771 53.047 1.00 34.53 111 GLU A C 1
ATOM 860 O O . GLU A 1 111 ? -31.031 -17.639 52.096 1.00 34.53 111 GLU A O 1
ATOM 865 N N . PRO A 1 112 ? -29.007 -18.255 52.832 1.00 49.44 112 PRO A N 1
ATOM 866 C CA . PRO A 1 112 ? -28.385 -18.316 51.517 1.00 49.44 112 PRO A CA 1
ATOM 867 C C . PRO A 1 112 ? -28.643 -19.661 50.835 1.00 49.44 112 PRO A C 1
ATOM 869 O O . PRO A 1 112 ? -28.262 -20.723 51.330 1.00 49.44 112 PRO A O 1
ATOM 872 N N . ARG A 1 113 ? -29.205 -19.632 49.623 1.00 36.12 113 ARG A N 1
ATOM 873 C CA . ARG A 1 113 ? -29.196 -20.810 48.753 1.00 36.12 113 ARG A CA 1
ATOM 874 C C . ARG A 1 113 ? -28.957 -20.446 47.296 1.00 36.12 113 ARG A C 1
ATOM 876 O O . ARG A 1 113 ? -29.848 -19.975 46.605 1.00 36.12 113 ARG A O 1
ATOM 883 N N . ALA A 1 114 ? -27.739 -20.780 46.876 1.00 37.62 114 ALA A N 1
ATOM 884 C CA . ALA A 1 114 ? -27.340 -21.256 45.557 1.00 37.62 114 ALA A CA 1
ATOM 885 C C . ALA A 1 114 ? -27.808 -20.448 44.335 1.00 37.62 114 ALA A C 1
ATOM 887 O O . ALA A 1 114 ? -28.972 -20.468 43.936 1.00 37.62 114 ALA A O 1
ATOM 888 N N . ALA A 1 115 ? -26.809 -19.866 43.668 1.00 47.91 115 ALA A N 1
ATOM 889 C CA . ALA A 1 115 ? -26.851 -19.390 42.297 1.00 47.91 115 ALA A CA 1
ATOM 890 C C . ALA A 1 115 ? -27.710 -20.293 41.395 1.00 47.91 115 ALA A C 1
ATOM 892 O O . ALA A 1 115 ? -27.367 -21.443 41.114 1.00 47.91 115 ALA A O 1
ATOM 893 N N . LYS A 1 116 ? -28.822 -19.741 40.910 1.00 36.53 116 LYS A N 1
ATOM 894 C CA . LYS A 1 116 ? -29.563 -20.272 39.770 1.00 36.53 116 LYS A CA 1
ATOM 895 C C . LYS A 1 116 ? -29.562 -19.219 38.675 1.00 36.53 116 LYS A C 1
ATOM 897 O O . LYS A 1 116 ? -30.331 -18.264 38.699 1.00 36.53 116 LYS A O 1
ATOM 902 N N . ALA A 1 117 ? -28.659 -19.423 37.725 1.00 48.66 117 ALA A N 1
ATOM 903 C CA . ALA A 1 117 ? -28.691 -18.812 36.411 1.00 48.66 117 ALA A CA 1
ATOM 904 C C . ALA A 1 117 ? -29.987 -19.202 35.694 1.00 48.66 117 ALA A C 1
ATOM 906 O O . ALA A 1 117 ? -30.185 -20.387 35.464 1.00 48.66 117 ALA A O 1
ATOM 907 N N . VAL A 1 118 ? -30.828 -18.229 35.332 1.00 39.53 118 VAL A N 1
ATOM 908 C CA . VAL A 1 118 ? -31.889 -18.326 34.309 1.00 39.53 118 VAL A CA 1
ATOM 909 C C . VAL A 1 118 ? -32.254 -16.869 33.937 1.00 39.53 118 VAL A C 1
ATOM 911 O O . VAL A 1 118 ? -32.717 -16.135 34.802 1.00 39.53 118 VAL A O 1
ATOM 914 N N . LYS A 1 119 ? -32.018 -16.341 32.725 1.00 39.84 119 LYS A N 1
ATOM 915 C CA . LYS A 1 119 ? -32.897 -16.504 31.548 1.00 39.84 119 LYS A CA 1
ATOM 916 C C . LYS A 1 119 ? -32.271 -15.849 30.298 1.00 39.84 119 LYS A C 1
ATOM 918 O O . LYS A 1 119 ? -32.093 -14.634 30.266 1.00 39.84 119 LYS A O 1
ATOM 923 N N . SER A 1 120 ? -32.065 -16.628 29.240 1.00 35.38 120 SER A N 1
ATOM 924 C CA . SER A 1 120 ? -32.573 -16.304 27.896 1.00 35.38 120 SER A CA 1
ATOM 925 C C . SER A 1 120 ? -32.592 -17.566 27.032 1.00 35.38 120 SER A C 1
ATOM 927 O O . SER A 1 120 ? -31.590 -18.250 26.864 1.00 35.38 120 SER A O 1
ATOM 929 N N . THR A 1 121 ? -33.793 -17.887 26.571 1.00 37.28 121 THR A N 1
ATOM 930 C CA . THR A 1 121 ? -34.205 -18.874 25.563 1.00 37.28 121 THR A CA 1
ATOM 931 C C . THR A 1 121 ? -33.838 -18.402 24.142 1.00 37.28 121 THR A C 1
ATOM 933 O O . THR A 1 121 ? -33.705 -17.192 23.966 1.00 37.28 121 THR A O 1
ATOM 936 N N . PRO A 1 122 ? -33.818 -19.254 23.090 1.00 45.28 122 PRO A N 1
ATOM 937 C CA . PRO A 1 122 ? -33.744 -20.718 23.023 1.00 45.28 122 PRO A CA 1
ATOM 938 C C . PRO A 1 122 ? -32.370 -21.205 22.484 1.00 45.28 122 PRO A C 1
ATOM 940 O O . PRO A 1 122 ? -31.623 -20.427 21.890 1.00 45.28 122 PRO A O 1
ATOM 943 N N . PRO A 1 123 ? -32.018 -22.492 22.655 1.00 49.22 123 PRO A N 1
ATOM 944 C CA . PRO A 1 123 ? -30.790 -23.050 22.112 1.00 49.22 123 PRO A CA 1
ATOM 945 C C . PRO A 1 123 ? -31.025 -23.407 20.642 1.00 49.22 123 PRO A C 1
ATOM 947 O O . PRO A 1 123 ? -31.563 -24.468 20.340 1.00 49.22 123 PRO A O 1
ATOM 950 N N . VAL A 1 124 ? -30.623 -22.541 19.712 1.00 43.50 124 VAL A N 1
ATOM 951 C CA . VAL A 1 124 ? -30.294 -23.036 18.370 1.00 43.50 124 VAL A CA 1
ATOM 952 C C . VAL A 1 124 ? -28.905 -23.628 18.495 1.00 43.50 124 VAL A C 1
ATOM 954 O O . VAL A 1 124 ? -27.911 -22.909 18.474 1.00 43.50 124 VAL A O 1
ATOM 957 N N . GLU A 1 125 ? -28.908 -24.923 18.804 1.00 48.00 125 GLU A N 1
ATOM 958 C CA . GLU A 1 125 ? -27.868 -25.899 18.503 1.00 48.00 125 GLU A CA 1
ATOM 959 C C . GLU A 1 125 ? -26.489 -25.268 18.323 1.00 48.00 125 GLU A C 1
ATOM 961 O O . GLU A 1 125 ? -25.970 -25.103 17.219 1.00 48.00 125 GLU A O 1
ATOM 966 N N . ALA A 1 126 ? -25.859 -24.951 19.455 1.00 49.38 126 ALA A N 1
ATOM 967 C CA . ALA A 1 126 ? -24.415 -25.000 19.512 1.00 49.38 126 ALA A CA 1
ATOM 968 C C . ALA A 1 126 ? -24.045 -26.459 19.237 1.00 49.38 126 ALA A C 1
ATOM 970 O O . ALA A 1 126 ? -23.910 -27.270 20.153 1.00 49.38 126 ALA A O 1
ATOM 971 N N . VAL A 1 127 ? -23.946 -26.803 17.952 1.00 49.25 127 VAL A N 1
ATOM 972 C CA . VAL A 1 127 ? -23.240 -27.985 17.494 1.00 49.25 127 VAL A CA 1
ATOM 973 C C . VAL A 1 127 ? -21.788 -27.709 17.852 1.00 49.25 127 VAL A C 1
ATOM 975 O O . VAL A 1 127 ? -21.004 -27.173 17.071 1.00 49.25 127 VAL A O 1
ATOM 978 N N . VAL A 1 128 ? -21.461 -27.992 19.109 1.00 48.34 128 VAL A N 1
ATOM 979 C CA . VAL A 1 128 ? -20.095 -28.132 19.574 1.00 48.34 128 VAL A CA 1
ATOM 980 C C . VAL A 1 128 ? -19.604 -29.407 18.896 1.00 48.34 128 VAL A C 1
ATOM 982 O O . VAL A 1 128 ? -19.729 -30.506 19.431 1.00 48.34 128 VAL A O 1
ATOM 985 N N . THR A 1 129 ? -19.154 -29.279 17.648 1.00 54.53 129 THR A N 1
ATOM 986 C CA . THR A 1 129 ? -18.443 -30.354 16.962 1.00 54.53 129 THR A CA 1
ATOM 987 C C . THR A 1 129 ? -17.101 -30.580 17.655 1.00 54.53 129 THR A C 1
ATOM 989 O O . THR A 1 129 ? -16.621 -29.748 18.430 1.00 54.53 129 THR A O 1
ATOM 992 N N . ALA A 1 130 ? -16.505 -31.738 17.378 1.00 49.91 130 ALA A N 1
ATOM 993 C CA . ALA A 1 130 ? -15.379 -32.366 18.073 1.00 49.91 130 ALA A CA 1
ATOM 994 C C . ALA A 1 130 ? -14.097 -31.519 18.283 1.00 49.91 130 ALA A C 1
ATOM 996 O O . ALA A 1 130 ? -13.152 -32.008 18.894 1.00 49.91 130 ALA A O 1
ATOM 997 N N . SER A 1 131 ? -14.054 -30.264 17.827 1.00 54.91 131 SER A N 1
ATOM 998 C CA . SER A 1 131 ? -12.952 -29.323 18.069 1.00 54.91 131 SER A CA 1
ATOM 999 C C . SER A 1 131 ? -13.220 -28.314 19.200 1.00 54.91 131 SER A C 1
ATOM 1001 O O . SER A 1 131 ? -12.339 -27.515 19.496 1.00 54.91 131 SER A O 1
ATOM 1003 N N . GLY A 1 132 ? -14.404 -28.306 19.832 1.00 62.84 132 GLY A N 1
ATOM 1004 C CA . GLY A 1 132 ? -14.728 -27.389 20.944 1.00 62.84 132 GLY A CA 1
ATOM 1005 C C . GLY A 1 132 ? -14.815 -25.904 20.554 1.00 62.84 132 GLY A C 1
ATOM 1006 O O . GLY A 1 132 ? -15.007 -25.044 21.411 1.00 62.84 132 GLY A O 1
ATOM 1007 N N . ILE A 1 133 ? -14.685 -25.597 19.263 1.00 71.12 133 ILE A N 1
ATOM 1008 C CA . ILE A 1 133 ? -14.719 -24.248 18.704 1.00 71.12 133 ILE A CA 1
ATOM 1009 C C . ILE A 1 133 ? -16.087 -24.060 18.055 1.00 71.12 133 ILE A C 1
ATOM 1011 O O . ILE A 1 133 ? -16.549 -24.919 17.309 1.00 71.12 133 ILE A O 1
ATOM 1015 N N . THR A 1 134 ? -16.751 -22.945 18.342 1.00 80.81 134 THR A N 1
ATOM 1016 C CA . THR A 1 134 ? -18.011 -22.602 17.677 1.00 80.81 134 THR A CA 1
ATOM 1017 C C . THR A 1 134 ? -17.746 -22.186 16.224 1.00 80.81 134 THR A C 1
ATOM 1019 O O . THR A 1 134 ? -16.697 -21.592 15.952 1.00 80.81 134 THR A O 1
ATOM 1022 N N . PRO A 1 135 ? -18.688 -22.413 15.289 1.00 82.06 135 PRO A N 1
ATOM 1023 C CA . PRO A 1 135 ? -18.514 -22.018 13.891 1.00 82.06 135 PRO A CA 1
ATOM 1024 C C . PRO A 1 135 ? -18.102 -20.543 13.748 1.00 82.06 135 PRO A C 1
ATOM 1026 O O . PRO A 1 135 ? -17.131 -20.216 13.068 1.00 82.06 135 PRO A O 1
ATOM 1029 N N . THR A 1 136 ? -18.765 -19.650 14.487 1.00 84.75 136 THR A N 1
ATOM 1030 C CA . THR A 1 136 ? -18.450 -18.216 14.512 1.00 84.75 136 THR A CA 1
ATOM 1031 C C . THR A 1 136 ? -17.012 -17.935 14.952 1.00 84.75 136 THR A C 1
ATOM 1033 O O . THR A 1 136 ? -16.350 -17.071 14.383 1.00 84.75 136 THR A O 1
ATOM 1036 N N . SER A 1 137 ? -16.498 -18.662 15.949 1.00 83.88 137 SER A N 1
ATOM 1037 C CA . SER A 1 137 ? -15.121 -18.488 16.420 1.00 83.88 137 SER A CA 1
ATOM 1038 C C . SER A 1 137 ? -14.097 -18.981 15.398 1.00 83.88 137 SER A C 1
ATOM 1040 O O . SER A 1 137 ? -13.067 -18.334 15.221 1.00 83.88 137 SER A O 1
ATOM 1042 N N . ALA A 1 138 ? -14.365 -20.102 14.723 1.00 86.00 138 ALA A N 1
ATOM 1043 C CA . ALA A 1 138 ? -13.476 -20.638 13.693 1.00 86.00 138 ALA A CA 1
ATOM 1044 C C . ALA A 1 138 ? -13.394 -19.697 12.479 1.00 86.00 138 ALA A C 1
ATOM 1046 O O . ALA A 1 138 ? -12.299 -19.406 11.997 1.00 86.00 138 ALA A O 1
ATOM 1047 N N . PHE A 1 139 ? -14.536 -19.152 12.049 1.00 88.25 139 PHE A N 1
ATOM 1048 C CA . PHE A 1 139 ? -14.594 -18.150 10.986 1.00 88.25 139 PHE A CA 1
ATOM 1049 C C . PHE A 1 139 ? -13.853 -16.860 11.369 1.00 88.25 139 PHE A C 1
ATOM 1051 O O . PHE A 1 139 ? -13.010 -16.377 10.614 1.00 88.25 139 PHE A O 1
ATOM 1058 N N . ASN A 1 140 ? -14.107 -16.324 12.568 1.00 90.25 140 ASN A N 1
ATOM 1059 C CA . ASN A 1 140 ? -13.457 -15.098 13.035 1.00 90.25 140 ASN A CA 1
ATOM 1060 C C . ASN A 1 140 ? -11.934 -15.242 13.135 1.00 90.25 140 ASN A C 1
ATOM 1062 O O . ASN A 1 140 ? -11.216 -14.290 12.838 1.00 90.25 140 ASN A O 1
ATOM 1066 N N . LEU A 1 141 ? -11.423 -16.407 13.543 1.00 91.81 141 LEU A N 1
ATOM 1067 C CA . LEU A 1 141 ? -9.982 -16.654 13.602 1.00 91.81 141 LEU A CA 1
ATOM 1068 C C . LEU A 1 141 ? -9.349 -16.564 12.206 1.00 91.81 141 LEU A C 1
ATOM 1070 O O . LEU A 1 141 ? -8.443 -15.758 11.998 1.00 91.81 141 LEU A O 1
ATOM 1074 N N . ALA A 1 142 ? -9.903 -17.292 11.233 1.00 91.25 142 ALA A N 1
ATOM 1075 C CA . ALA A 1 142 ? -9.424 -17.262 9.852 1.00 91.25 142 ALA A CA 1
ATOM 1076 C C . ALA A 1 142 ? -9.554 -15.867 9.212 1.00 91.25 142 ALA A C 1
ATOM 1078 O O . ALA A 1 142 ? -8.682 -15.442 8.450 1.00 91.25 142 ALA A O 1
ATOM 1079 N N . TYR A 1 143 ? -10.609 -15.121 9.549 1.00 91.62 143 TYR A N 1
ATOM 1080 C CA . TYR A 1 143 ? -10.807 -13.750 9.083 1.00 91.62 143 TYR A CA 1
ATOM 1081 C C . TYR A 1 143 ? -9.755 -12.780 9.646 1.00 91.62 143 TYR A C 1
ATOM 1083 O O . TYR A 1 143 ? -9.213 -11.954 8.914 1.00 91.62 143 TYR A O 1
ATOM 1091 N N . ASN A 1 144 ? -9.398 -12.899 10.926 1.00 93.69 144 ASN A N 1
ATOM 1092 C CA . ASN A 1 144 ? -8.334 -12.079 11.511 1.00 93.69 144 ASN A CA 1
ATOM 1093 C C . ASN A 1 144 ? -6.954 -12.406 10.917 1.00 93.69 144 ASN A C 1
ATOM 1095 O O . ASN A 1 144 ? -6.146 -11.496 10.714 1.00 93.69 144 ASN A O 1
ATOM 1099 N N . ASP A 1 145 ? -6.692 -13.672 10.581 1.00 94.81 145 ASP A N 1
ATOM 1100 C CA . ASP A 1 145 ? -5.469 -14.063 9.873 1.00 94.81 145 ASP A CA 1
ATOM 1101 C C . ASP A 1 145 ? -5.397 -13.450 8.466 1.00 94.81 145 ASP A C 1
ATOM 1103 O O . ASP A 1 145 ? -4.327 -12.993 8.056 1.00 94.81 145 ASP A O 1
ATOM 1107 N N . TYR A 1 146 ? -6.533 -13.341 7.764 1.00 93.75 146 TYR A N 1
ATOM 1108 C CA . TYR A 1 146 ? -6.619 -12.632 6.481 1.00 93.75 146 TYR A CA 1
ATOM 1109 C C . TYR A 1 146 ? -6.252 -11.152 6.630 1.00 93.75 146 TYR A C 1
ATOM 1111 O O . TYR A 1 146 ? -5.387 -10.653 5.912 1.00 93.75 146 TYR A O 1
ATOM 1119 N N . LEU A 1 147 ? -6.862 -10.461 7.601 1.00 95.38 147 LEU A N 1
ATOM 1120 C CA . LEU A 1 147 ? -6.585 -9.043 7.869 1.00 95.38 147 LEU A CA 1
ATOM 1121 C C . LEU A 1 147 ? -5.128 -8.792 8.276 1.00 95.38 147 LEU A C 1
ATOM 1123 O O . LEU A 1 147 ? -4.582 -7.726 8.005 1.00 95.38 147 LEU A O 1
ATOM 1127 N N . SER A 1 148 ? -4.492 -9.784 8.898 1.00 93.44 148 SER A N 1
ATOM 1128 C CA . SER A 1 148 ? -3.092 -9.729 9.323 1.00 93.44 148 SER A CA 1
ATOM 1129 C C . SER A 1 148 ? -2.098 -10.069 8.201 1.00 93.44 148 SER A C 1
ATOM 1131 O O . SER A 1 148 ? -0.896 -10.124 8.455 1.00 93.44 148 SER A O 1
ATOM 1133 N N . GLY A 1 149 ? -2.571 -10.345 6.979 1.00 94.00 149 GLY A N 1
ATOM 1134 C CA . GLY A 1 149 ? -1.736 -10.723 5.833 1.00 94.00 149 GLY A CA 1
ATOM 1135 C C . GLY A 1 149 ? -1.240 -12.174 5.854 1.00 94.00 149 GLY A C 1
ATOM 1136 O O . GLY A 1 149 ? -0.415 -12.559 5.026 1.00 94.00 149 GLY A O 1
ATOM 1137 N N . LYS A 1 150 ? -1.738 -13.006 6.777 1.00 94.81 150 LYS A N 1
ATOM 1138 C CA . LYS A 1 150 ? -1.412 -14.438 6.876 1.00 94.81 150 LYS A CA 1
ATOM 1139 C C . LYS A 1 150 ? -2.352 -15.251 5.987 1.00 94.81 150 LYS A C 1
ATOM 1141 O O . LYS A 1 150 ? -3.136 -16.071 6.465 1.00 94.81 150 LYS A O 1
ATOM 1146 N N . TYR A 1 151 ? -2.278 -15.011 4.682 1.00 94.62 151 TYR A N 1
ATOM 1147 C CA . TYR A 1 151 ? -3.231 -15.565 3.717 1.00 94.62 151 TYR A CA 1
ATOM 1148 C C . TYR A 1 151 ? -3.238 -17.099 3.692 1.00 94.62 151 TYR A C 1
ATOM 1150 O O . TYR A 1 151 ? -4.310 -17.692 3.716 1.00 94.62 151 TYR A O 1
ATOM 1158 N N . GLU A 1 152 ? -2.070 -17.743 3.754 1.00 93.44 152 GLU A N 1
ATOM 1159 C CA . GLU A 1 152 ? -1.959 -19.211 3.806 1.00 93.44 152 GLU A CA 1
ATOM 1160 C C . GLU A 1 152 ? -2.692 -19.811 5.019 1.00 93.44 152 GLU A C 1
ATOM 1162 O O . GLU A 1 152 ? -3.442 -20.782 4.894 1.00 93.44 152 GLU A O 1
ATOM 1167 N N . LEU A 1 153 ? -2.532 -19.191 6.197 1.00 92.06 153 LEU A N 1
ATOM 1168 C CA . LEU A 1 153 ? -3.190 -19.631 7.431 1.00 92.06 153 LEU A CA 1
ATOM 1169 C C . LEU A 1 153 ? -4.706 -19.409 7.365 1.00 92.06 153 LEU A C 1
ATOM 1171 O O . LEU A 1 153 ? -5.482 -20.277 7.760 1.00 92.06 153 LEU A O 1
ATOM 1175 N N . SER A 1 154 ? -5.122 -18.265 6.819 1.00 92.62 154 SER A N 1
ATOM 1176 C CA . SER A 1 154 ? -6.529 -17.919 6.635 1.00 92.62 154 SER A CA 1
ATOM 1177 C C . SER A 1 154 ? -7.240 -18.880 5.683 1.00 92.62 154 SER A C 1
ATOM 1179 O O . SER A 1 154 ? -8.312 -19.388 6.008 1.00 92.62 154 SER A O 1
ATOM 1181 N N . VAL A 1 155 ? -6.624 -19.206 4.541 1.00 92.06 155 VAL A N 1
ATOM 1182 C CA . VAL A 1 155 ? -7.178 -20.159 3.567 1.00 92.06 155 VAL A CA 1
ATOM 1183 C C . VAL A 1 155 ? -7.341 -21.539 4.201 1.00 92.06 155 VAL A C 1
ATOM 1185 O O . VAL A 1 155 ? -8.412 -22.137 4.087 1.00 92.06 155 VAL A O 1
ATOM 1188 N N . ALA A 1 156 ? -6.328 -22.027 4.922 1.00 91.88 156 ALA A N 1
ATOM 1189 C CA . ALA A 1 156 ? -6.418 -23.292 5.648 1.00 91.88 156 ALA A CA 1
ATOM 1190 C C . ALA A 1 156 ? -7.515 -23.265 6.733 1.00 91.88 156 ALA A C 1
ATOM 1192 O O . ALA A 1 156 ? -8.273 -24.229 6.873 1.00 91.88 156 ALA A O 1
ATOM 1193 N N . GLY A 1 157 ? -7.646 -22.151 7.462 1.00 88.44 157 GLY A N 1
ATOM 1194 C CA . GLY A 1 157 ? -8.682 -21.934 8.473 1.00 88.44 157 GLY A CA 1
ATOM 1195 C C . GLY A 1 157 ? -10.099 -21.930 7.891 1.00 88.44 157 GLY A C 1
ATOM 1196 O O . GLY A 1 157 ? -10.976 -22.616 8.412 1.00 88.44 157 GLY A O 1
ATOM 1197 N N . CYS A 1 158 ? -10.316 -21.245 6.766 1.00 86.94 158 CYS A N 1
ATOM 1198 C CA . CYS A 1 158 ? -11.595 -21.223 6.051 1.00 86.94 158 CYS A CA 1
ATOM 1199 C C . CYS A 1 158 ? -11.945 -22.590 5.441 1.00 86.94 158 CYS A C 1
ATOM 1201 O O . CYS A 1 158 ? -13.087 -23.033 5.531 1.00 86.94 158 CYS A O 1
ATOM 1203 N N . GLN A 1 159 ? -10.974 -23.309 4.866 1.00 88.88 159 GLN A N 1
ATOM 1204 C CA . GLN A 1 159 ? -11.199 -24.673 4.370 1.00 88.88 159 GLN A CA 1
ATOM 1205 C C . GLN A 1 159 ? -11.598 -25.628 5.495 1.00 88.88 159 GLN A C 1
ATOM 1207 O O . GLN A 1 159 ? -12.477 -26.472 5.318 1.00 88.88 159 GLN A O 1
ATOM 1212 N N . ARG A 1 160 ? -10.955 -25.495 6.658 1.00 84.12 160 ARG A N 1
ATOM 1213 C CA . ARG A 1 160 ? -11.305 -26.265 7.847 1.00 84.12 160 ARG A CA 1
ATOM 1214 C C . ARG A 1 160 ? -12.688 -25.891 8.366 1.00 84.12 160 ARG A C 1
ATOM 1216 O O . ARG A 1 160 ? -13.458 -26.783 8.677 1.00 84.12 160 ARG A O 1
ATOM 1223 N N . PHE A 1 161 ? -13.034 -24.608 8.368 1.00 83.94 161 PHE A N 1
ATOM 1224 C CA . PHE A 1 161 ? -14.371 -24.139 8.717 1.00 83.94 161 PHE A CA 1
ATOM 1225 C C . PHE A 1 161 ? -15.459 -24.774 7.833 1.00 83.94 161 PHE A C 1
ATOM 1227 O O . PHE A 1 161 ? -16.429 -25.309 8.357 1.00 83.94 161 PHE A O 1
ATOM 1234 N N . ILE A 1 162 ? -15.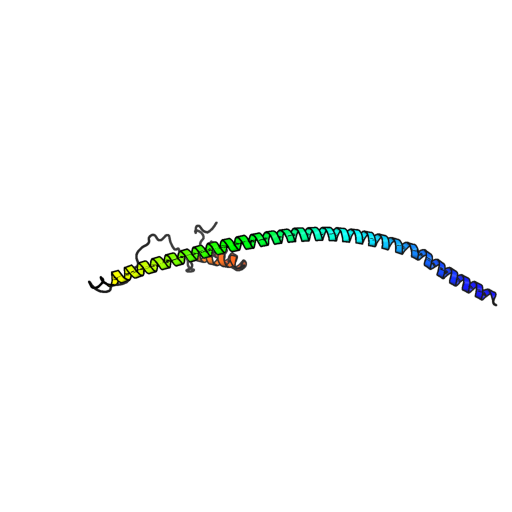268 -24.809 6.510 1.00 85.06 162 ILE A N 1
ATOM 1235 C CA . ILE A 1 162 ? -16.222 -25.440 5.580 1.00 85.06 162 ILE A CA 1
ATOM 1236 C C . ILE A 1 162 ? -16.351 -26.952 5.845 1.00 85.06 162 ILE A C 1
ATOM 1238 O O . ILE A 1 162 ? -17.448 -27.500 5.776 1.00 85.06 162 ILE A O 1
ATOM 1242 N N . LYS A 1 163 ? -15.242 -27.633 6.168 1.00 82.19 163 LYS A N 1
ATOM 1243 C CA . LYS A 1 163 ? -15.232 -29.075 6.478 1.00 82.19 163 LYS A CA 1
ATOM 1244 C C . LYS A 1 163 ? -15.866 -29.405 7.830 1.00 82.19 163 LYS A C 1
ATOM 1246 O O . LYS A 1 163 ? -16.596 -30.386 7.929 1.00 82.19 163 LYS A O 1
ATOM 1251 N N . ASP A 1 164 ? -15.576 -28.601 8.848 1.00 77.25 164 ASP A N 1
ATOM 1252 C CA . ASP A 1 164 ? -16.018 -28.823 10.226 1.00 77.25 164 ASP A CA 1
ATOM 1253 C C . ASP A 1 164 ? -17.474 -28.351 10.432 1.00 77.25 164 ASP A C 1
ATOM 1255 O O . ASP A 1 164 ? -18.153 -28.837 11.340 1.00 77.25 164 ASP A O 1
ATOM 1259 N N . PHE A 1 165 ? -17.973 -27.444 9.577 1.00 78.31 165 PHE A N 1
ATOM 1260 C CA . PHE A 1 165 ? -19.305 -26.831 9.669 1.00 78.31 165 PHE A CA 1
ATOM 1261 C C . PHE A 1 165 ? -20.063 -26.754 8.320 1.00 78.31 165 PHE A C 1
ATOM 1263 O O . PHE A 1 165 ? -20.489 -25.666 7.916 1.00 78.31 165 PHE A O 1
ATOM 1270 N N . PRO A 1 166 ? -20.326 -27.891 7.642 1.00 69.19 166 PRO A N 1
ATOM 1271 C CA . PRO A 1 166 ? -20.871 -27.947 6.274 1.00 69.19 166 PRO A CA 1
ATOM 1272 C C . PRO A 1 166 ? -22.344 -27.513 6.117 1.00 69.19 166 PRO A C 1
ATOM 1274 O O . PRO A 1 166 ? -22.889 -27.596 5.021 1.00 69.19 166 PRO A O 1
ATOM 1277 N N . GLY A 1 167 ? -23.013 -27.089 7.193 1.00 61.91 167 GLY A N 1
ATOM 1278 C CA . GLY A 1 167 ? -24.426 -26.684 7.191 1.00 61.91 167 GLY A CA 1
ATOM 1279 C C . GLY A 1 167 ? -24.696 -25.375 7.930 1.00 61.91 167 GLY A C 1
ATOM 1280 O O . GLY A 1 167 ? -25.837 -25.091 8.284 1.00 61.91 167 GLY A O 1
ATOM 1281 N N . THR A 1 168 ? -23.654 -24.596 8.225 1.00 63.62 168 THR A N 1
ATOM 1282 C CA . THR A 1 168 ? -23.829 -23.289 8.868 1.00 63.62 168 THR A CA 1
ATOM 1283 C C . THR A 1 168 ? -24.124 -22.226 7.820 1.00 63.62 168 THR A C 1
ATOM 1285 O O . THR A 1 168 ? -23.534 -22.236 6.749 1.00 63.62 168 THR A O 1
ATOM 1288 N N . SER A 1 169 ? -24.991 -21.259 8.128 1.00 56.94 169 SER A N 1
ATOM 1289 C CA . SER A 1 169 ? -25.381 -20.141 7.241 1.00 56.94 169 SER A CA 1
ATOM 1290 C C . SER A 1 169 ? -24.240 -19.170 6.871 1.00 56.94 169 SER A C 1
ATOM 1292 O O . SER A 1 169 ? -24.487 -18.051 6.432 1.00 56.94 169 SER A O 1
ATOM 1294 N N . LEU A 1 170 ? -22.998 -19.564 7.146 1.00 55.72 170 LEU A N 1
ATOM 1295 C CA . LEU A 1 170 ? -21.748 -18.839 6.947 1.00 55.72 170 LEU A CA 1
ATOM 1296 C C . LEU A 1 170 ? -20.871 -19.504 5.871 1.00 55.72 170 LEU A C 1
ATOM 1298 O O . LEU A 1 170 ? -19.828 -18.959 5.516 1.00 55.72 170 LEU A O 1
ATOM 1302 N N . THR A 1 171 ? -21.266 -20.669 5.354 1.00 53.53 171 THR A N 1
ATOM 1303 C CA . THR A 1 171 ? -20.751 -21.197 4.088 1.00 53.53 171 THR A CA 1
ATOM 1304 C C . THR A 1 171 ? -21.510 -20.530 2.929 1.00 53.53 171 THR A C 1
ATOM 1306 O O . THR A 1 171 ? -22.732 -20.411 3.044 1.00 53.53 171 THR A O 1
ATOM 1309 N N . PRO A 1 172 ? -20.833 -20.059 1.863 1.00 55.62 172 PRO A N 1
ATOM 1310 C CA . PRO A 1 172 ? -21.502 -19.488 0.692 1.00 55.62 172 PRO A CA 1
ATOM 1311 C C . PRO A 1 172 ? -22.384 -20.504 -0.042 1.00 55.62 172 PRO A C 1
ATOM 1313 O O . PRO A 1 172 ? -22.076 -21.718 0.028 1.00 55.62 172 PRO A O 1
#

Foldseek 3Di:
DVVVVVVVVVVVVVVVVVVVVVVVPPVVVVVVVVVVVVVVVVVVVVVVVVVVVVVVVVVVVVVVVCCVVVVVVVVVVVVVVVVVVVVVVVVVVVVVVVVVVVVVPPPDDDDDDDDDDDDDDDDPDQVCFPVNAGLVRLLVVLVVCVVVVVPVSSVVSVVVSCVRPVPDPPDD

Radius of gyration: 44.68 Å; chains: 1; bounding box: 109×48×113 Å

pLDDT: mean 72.26, std 18.61, range [34.53, 96.31]

Secondary structure (DSSP, 8-state):
-HHHHHHHHHHHHHHHHHHHHTTTTHHHHHHHHHHHHHHHHHHHHHHHHHHHHHHHHHHHHHHHHHHHHHHHHHHHHHHHHHHHHHHHHHHHHHHHHHHHHHTTS------------------------TTS--HHHHHHHHHHHHHTT-HHHHHHHHHHHHHH-TTSTT--

Sequence (172 aa):
MRARTVISTAIITGWLGWGVMMAGCAKHADFMQIRDQLSTISKTQDQDHQRVDAVVRRLEAIERSKDSKDTDVTKSRFDDVTARIQKLEGRLAKLEETAGQSSAKMDSSSEPRAAKAVKSTPPVEAVVTASGITPTSAFNLAYNDYLSGKYELSVAGCQRFIKDFPGTSLTP